Protein AF-A0A9D1K142-F1 (afdb_monomer)

Structure (mmCIF, N/CA/C/O backbone):
data_AF-A0A9D1K142-F1
#
_entry.id   AF-A0A9D1K142-F1
#
loop_
_atom_site.group_PDB
_atom_site.id
_atom_site.type_symbol
_atom_site.label_atom_id
_atom_site.label_alt_id
_atom_site.label_comp_id
_atom_site.label_asym_id
_atom_site.label_entity_id
_atom_site.label_seq_id
_atom_site.pdbx_PDB_ins_code
_atom_site.Cartn_x
_atom_site.Cartn_y
_atom_site.Cartn_z
_atom_site.occupancy
_atom_site.B_iso_or_equiv
_atom_site.auth_seq_id
_atom_site.auth_comp_id
_atom_site.auth_asym_id
_atom_site.auth_atom_id
_atom_site.pdbx_PDB_model_num
ATOM 1 N N . MET A 1 1 ? 10.456 9.019 0.851 1.00 62.53 1 MET A N 1
ATOM 2 C CA . MET A 1 1 ? 9.424 7.991 1.097 1.00 62.53 1 MET A CA 1
ATOM 3 C C . MET A 1 1 ? 8.699 7.747 -0.219 1.00 62.53 1 MET A C 1
ATOM 5 O O . MET A 1 1 ? 8.237 8.720 -0.800 1.00 62.53 1 MET A O 1
ATOM 9 N N . MET A 1 2 ? 8.684 6.518 -0.750 1.00 77.19 2 MET A N 1
ATOM 10 C CA . MET A 1 2 ? 7.899 6.237 -1.960 1.00 77.19 2 MET A CA 1
ATOM 11 C C . MET A 1 2 ? 6.434 6.090 -1.569 1.00 77.19 2 MET A C 1
ATOM 13 O O . MET A 1 2 ? 6.087 5.231 -0.762 1.00 77.19 2 MET A O 1
ATOM 17 N N . LEU A 1 3 ? 5.589 6.951 -2.125 1.00 87.12 3 LEU A N 1
ATOM 18 C CA . LEU A 1 3 ? 4.143 6.822 -2.032 1.00 87.12 3 LEU A CA 1
ATOM 19 C C . LEU A 1 3 ? 3.657 5.884 -3.132 1.00 87.12 3 LEU A C 1
ATOM 21 O O . LEU A 1 3 ? 4.316 5.700 -4.155 1.00 87.12 3 LEU A O 1
ATOM 25 N N . CYS A 1 4 ? 2.491 5.292 -2.915 1.00 89.69 4 CYS A N 1
ATOM 26 C CA . CYS A 1 4 ? 1.830 4.469 -3.907 1.00 89.69 4 CYS A CA 1
ATOM 27 C C . CYS A 1 4 ? 1.704 5.234 -5.230 1.00 89.69 4 CYS A C 1
ATOM 29 O O . CYS A 1 4 ? 1.033 6.261 -5.285 1.00 89.69 4 CYS A O 1
ATOM 31 N N . SER A 1 5 ? 2.265 4.688 -6.306 1.00 88.75 5 SER A N 1
ATOM 32 C CA . SER A 1 5 ? 2.233 5.269 -7.651 1.00 88.75 5 SER A CA 1
ATOM 33 C C . SER A 1 5 ? 0.817 5.401 -8.228 1.00 88.75 5 SER A C 1
ATOM 35 O O . SER A 1 5 ? 0.624 6.068 -9.238 1.00 88.75 5 SER A O 1
ATOM 37 N N . ARG A 1 6 ? -0.187 4.763 -7.606 1.00 88.62 6 ARG A N 1
ATOM 38 C CA . ARG A 1 6 ? -1.599 4.844 -8.002 1.00 88.62 6 ARG A CA 1
ATOM 39 C C . ARG A 1 6 ? -2.358 5.914 -7.215 1.00 88.62 6 ARG A C 1
ATOM 41 O O . ARG A 1 6 ? -2.943 6.804 -7.821 1.00 88.62 6 ARG A O 1
ATOM 48 N N . CYS A 1 7 ? -2.364 5.848 -5.881 1.00 89.19 7 CYS A N 1
ATOM 49 C CA . CYS A 1 7 ? -3.168 6.760 -5.055 1.00 89.19 7 CYS A CA 1
ATOM 50 C C . CYS A 1 7 ? -2.396 7.958 -4.491 1.00 89.19 7 CYS A C 1
ATOM 52 O O . CYS A 1 7 ? -3.032 8.915 -4.067 1.00 89.19 7 CYS A O 1
ATOM 54 N N . HIS A 1 8 ? -1.061 7.904 -4.443 1.00 85.94 8 HIS A N 1
ATOM 55 C CA . HIS A 1 8 ? -0.167 8.926 -3.881 1.00 85.94 8 HIS A CA 1
ATOM 56 C C . HIS A 1 8 ? -0.507 9.394 -2.453 1.00 85.94 8 HIS A C 1
ATOM 58 O O . HIS A 1 8 ? -0.026 10.428 -2.008 1.00 85.94 8 HIS A O 1
ATOM 64 N N . LYS A 1 9 ? -1.330 8.638 -1.720 1.00 84.00 9 LYS A N 1
ATOM 65 C CA . LYS A 1 9 ? -1.760 8.967 -0.351 1.00 84.00 9 LYS A CA 1
ATOM 66 C C . LYS A 1 9 ? -1.022 8.162 0.707 1.00 84.00 9 LYS A C 1
ATOM 68 O O . LYS A 1 9 ? -0.799 8.648 1.806 1.00 84.00 9 LYS A O 1
ATOM 73 N N . ARG A 1 10 ? -0.683 6.918 0.374 1.00 84.38 10 ARG A N 1
ATOM 74 C CA . ARG A 1 10 ? -0.164 5.918 1.310 1.00 84.38 10 ARG A CA 1
ATOM 75 C C . ARG A 1 10 ? 1.247 5.490 0.915 1.00 84.38 10 ARG A C 1
ATOM 77 O O . ARG A 1 10 ? 1.543 5.495 -0.286 1.00 84.38 10 ARG A O 1
ATOM 84 N N . PRO A 1 11 ? 2.103 5.098 1.872 1.00 86.06 11 PRO A N 1
ATOM 85 C CA . PRO A 1 11 ? 3.418 4.548 1.570 1.00 86.06 11 PRO A CA 1
ATOM 86 C C . PRO A 1 11 ? 3.297 3.294 0.694 1.00 86.06 11 PRO A C 1
ATOM 88 O O . PRO A 1 11 ? 2.388 2.475 0.851 1.00 86.06 11 PRO A O 1
ATOM 91 N N . ALA A 1 12 ? 4.201 3.165 -0.272 1.00 88.12 12 ALA A N 1
ATOM 92 C CA . ALA A 1 12 ? 4.306 1.978 -1.104 1.00 88.12 12 ALA A CA 1
ATOM 93 C C . ALA A 1 12 ? 4.991 0.854 -0.317 1.00 88.12 12 ALA A C 1
ATOM 95 O O . ALA A 1 12 ? 6.113 1.023 0.158 1.00 88.12 12 ALA A O 1
ATOM 96 N N . VAL A 1 13 ? 4.319 -0.291 -0.206 1.00 83.88 13 VAL A N 1
ATOM 97 C CA . VAL A 1 13 ? 4.831 -1.496 0.477 1.00 83.88 13 VAL A CA 1
ATOM 98 C C . VAL A 1 13 ? 4.846 -2.728 -0.430 1.00 83.88 13 VAL A C 1
ATOM 100 O O . VAL A 1 13 ? 5.463 -3.734 -0.096 1.00 83.88 13 VAL A O 1
ATOM 103 N N . VAL A 1 14 ? 4.206 -2.648 -1.598 1.00 85.44 14 VAL A N 1
ATOM 104 C CA . VAL A 1 14 ? 4.221 -3.679 -2.639 1.00 85.44 14 VAL A CA 1
ATOM 105 C C . VAL A 1 14 ? 4.980 -3.128 -3.835 1.00 85.44 14 VAL A C 1
ATOM 107 O O . VAL A 1 14 ? 4.600 -2.094 -4.369 1.00 85.44 14 VAL A O 1
ATOM 110 N N . PHE A 1 15 ? 6.027 -3.813 -4.284 1.00 87.56 15 PHE A N 1
ATOM 111 C CA . PHE A 1 15 ? 6.788 -3.411 -5.466 1.00 87.56 15 PHE A CA 1
ATOM 112 C C . PHE A 1 15 ? 6.581 -4.433 -6.573 1.00 87.56 15 PHE A C 1
ATOM 114 O O . PHE A 1 15 ? 6.837 -5.621 -6.385 1.00 87.56 15 PHE A O 1
ATOM 121 N N . ILE A 1 16 ? 6.096 -3.969 -7.720 1.00 84.56 16 ILE A N 1
ATOM 122 C CA . ILE A 1 16 ? 5.813 -4.815 -8.875 1.00 84.56 16 ILE A CA 1
ATOM 123 C C . ILE A 1 16 ? 6.809 -4.471 -9.965 1.00 84.56 16 ILE A C 1
ATOM 125 O O . ILE A 1 16 ? 6.876 -3.331 -10.426 1.00 84.56 16 ILE A O 1
ATOM 129 N N . SER A 1 17 ? 7.563 -5.472 -10.400 1.00 84.00 17 SER A N 1
ATOM 130 C CA . SER A 1 17 ? 8.394 -5.357 -11.590 1.00 84.00 17 SER A CA 1
ATOM 131 C C . SER A 1 17 ? 7.530 -5.587 -12.835 1.00 84.00 17 SER A C 1
ATOM 133 O O . SER A 1 17 ? 6.820 -6.596 -12.897 1.00 84.00 17 SER A O 1
ATOM 135 N N . PRO A 1 18 ? 7.559 -4.691 -13.833 1.00 77.06 18 PRO A N 1
ATOM 136 C CA . PRO A 1 18 ? 6.818 -4.895 -15.070 1.00 77.06 18 PRO A CA 1
ATOM 137 C C . PRO A 1 18 ? 7.358 -6.108 -15.837 1.00 77.06 18 PRO A C 1
ATOM 139 O O . PRO A 1 18 ? 8.566 -6.298 -15.977 1.00 77.06 18 PRO A O 1
ATOM 142 N N . SER A 1 19 ? 6.449 -6.925 -16.370 1.00 71.62 19 SER A N 1
ATOM 143 C CA . SER A 1 19 ? 6.767 -8.169 -17.086 1.00 71.62 19 SER A CA 1
ATOM 144 C C . SER A 1 19 ? 7.490 -7.955 -18.422 1.00 71.62 19 SER A C 1
ATOM 146 O O . SER A 1 19 ? 8.107 -8.881 -18.938 1.00 71.62 19 SER A O 1
ATOM 148 N N . THR A 1 20 ? 7.448 -6.742 -18.976 1.00 71.81 20 THR A N 1
ATOM 149 C CA . THR A 1 20 ? 8.070 -6.374 -20.259 1.00 71.81 20 THR A CA 1
ATOM 150 C C . THR A 1 20 ? 9.518 -5.880 -20.130 1.00 71.81 20 THR A C 1
ATOM 152 O O . THR A 1 20 ? 10.107 -5.427 -21.111 1.00 71.81 20 THR A O 1
ATOM 155 N N . GLY A 1 21 ? 10.118 -5.963 -18.935 1.00 61.25 21 GLY A N 1
ATOM 156 C CA . GLY A 1 21 ? 11.563 -5.794 -18.717 1.00 61.25 21 GLY A CA 1
ATOM 157 C C . GLY A 1 21 ? 12.131 -4.385 -18.937 1.00 61.25 21 GLY A C 1
ATOM 158 O O . GLY A 1 21 ? 13.335 -4.199 -18.809 1.00 61.25 21 GLY A O 1
ATOM 159 N N . SER A 1 22 ? 11.296 -3.398 -19.265 1.00 64.75 22 SER A N 1
ATOM 160 C CA . SER A 1 22 ? 11.728 -2.046 -19.661 1.00 64.75 22 SER A CA 1
ATOM 161 C C . SER A 1 22 ? 10.991 -0.913 -18.935 1.00 64.75 22 SER A C 1
ATOM 163 O O . SER A 1 22 ? 11.152 0.249 -19.291 1.00 64.75 22 SER A O 1
ATOM 165 N N . GLY A 1 23 ? 10.203 -1.233 -17.904 1.00 68.81 23 GLY A N 1
ATOM 166 C CA . GLY A 1 23 ? 9.563 -0.234 -17.045 1.00 68.81 23 GLY A CA 1
ATOM 167 C C . GLY A 1 23 ? 10.184 -0.181 -15.650 1.00 68.81 23 GLY A C 1
ATOM 168 O O . GLY A 1 23 ? 10.671 -1.194 -15.140 1.00 68.81 23 GLY A O 1
ATOM 169 N N . ASP A 1 24 ? 10.123 0.989 -15.021 1.00 77.50 24 ASP A N 1
ATOM 170 C CA . ASP A 1 24 ? 10.501 1.155 -13.620 1.00 77.50 24 ASP A CA 1
ATOM 171 C C . ASP A 1 24 ? 9.579 0.335 -12.697 1.00 77.50 24 ASP A C 1
ATOM 173 O O . ASP A 1 24 ? 8.371 0.230 -12.955 1.00 77.50 24 ASP A O 1
ATOM 177 N N . PRO A 1 25 ? 10.111 -0.258 -11.611 1.00 79.88 25 PRO A N 1
ATOM 178 C CA . PRO A 1 25 ? 9.303 -0.980 -10.638 1.00 79.88 25 PRO A CA 1
ATOM 179 C C . PRO A 1 25 ? 8.255 -0.053 -10.009 1.00 79.88 25 PRO A C 1
ATOM 181 O O . PRO A 1 25 ? 8.576 1.009 -9.474 1.00 79.88 25 PRO A O 1
ATOM 184 N N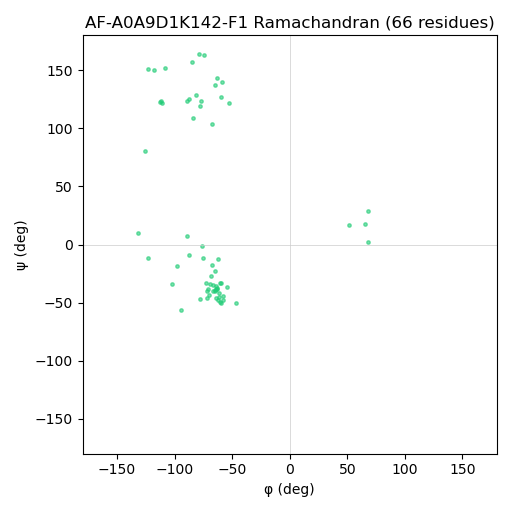 . GLN A 1 26 ? 6.989 -0.468 -10.053 1.00 86.38 26 GLN A N 1
ATOM 185 C CA . GLN A 1 26 ? 5.875 0.313 -9.522 1.00 86.38 26 GLN A CA 1
ATOM 186 C C . GLN A 1 26 ? 5.643 -0.022 -8.051 1.00 86.38 26 GLN A C 1
ATOM 188 O O . GLN A 1 26 ? 5.402 -1.177 -7.69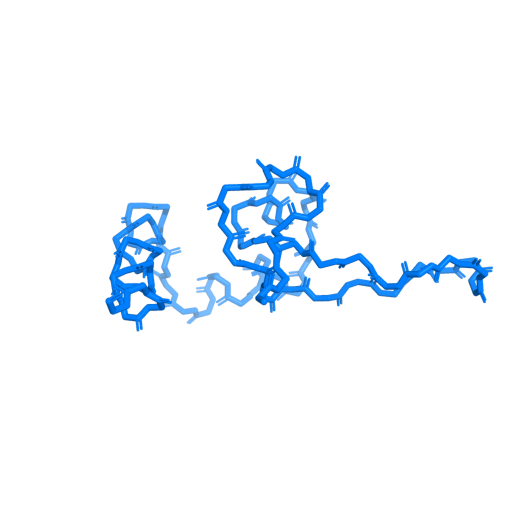4 1.00 86.38 26 GLN A O 1
ATOM 193 N N . GLY A 1 27 ? 5.693 1.001 -7.199 1.00 89.69 27 GLY A N 1
ATOM 194 C CA . GLY A 1 27 ? 5.361 0.892 -5.784 1.00 89.69 27 GLY A CA 1
ATOM 195 C C . GLY A 1 27 ? 3.867 1.113 -5.551 1.00 89.69 27 GLY A C 1
ATOM 196 O O . GLY A 1 27 ? 3.318 2.148 -5.919 1.00 89.69 27 GLY A O 1
ATOM 197 N N . LEU A 1 28 ? 3.186 0.181 -4.897 1.00 90.62 28 LEU A N 1
ATOM 198 C CA . LEU A 1 28 ? 1.773 0.269 -4.543 1.00 90.62 28 LEU A CA 1
ATOM 199 C C . LEU A 1 28 ? 1.547 0.109 -3.039 1.00 90.62 28 LEU A C 1
ATOM 201 O O . LEU A 1 28 ? 2.306 -0.565 -2.341 1.00 90.62 28 LEU A O 1
ATOM 205 N N . CYS A 1 29 ? 0.479 0.731 -2.538 1.00 89.88 29 CYS A N 1
ATOM 206 C CA . CYS A 1 29 ? -0.041 0.445 -1.200 1.00 89.88 29 CYS A CA 1
ATOM 207 C C . CYS A 1 29 ? -0.860 -0.854 -1.202 1.00 89.88 29 CYS A C 1
ATOM 209 O O . CYS A 1 29 ? -1.282 -1.318 -2.267 1.00 89.88 29 CYS A O 1
ATOM 211 N N . LEU A 1 30 ? -1.111 -1.414 -0.015 1.00 85.06 30 LEU A N 1
ATOM 212 C CA . LEU A 1 30 ? -1.855 -2.667 0.148 1.00 85.06 30 LEU A CA 1
ATOM 213 C C . LEU A 1 30 ? -3.254 -2.582 -0.464 1.00 85.06 30 LEU A C 1
ATOM 215 O O . LEU A 1 30 ? -3.623 -3.475 -1.224 1.00 85.06 30 LEU A O 1
ATOM 219 N N . THR A 1 31 ? -3.992 -1.488 -0.236 1.00 85.62 31 THR A N 1
ATOM 220 C CA . THR A 1 31 ? -5.328 -1.302 -0.829 1.00 85.62 31 THR A CA 1
ATOM 221 C C . THR A 1 31 ? -5.279 -1.330 -2.355 1.00 85.62 31 THR A C 1
ATOM 223 O O . THR A 1 31 ? -6.013 -2.073 -2.998 1.00 85.62 31 THR A O 1
ATOM 226 N N . CYS A 1 32 ? -4.377 -0.550 -2.963 1.00 89.31 32 CYS A N 1
ATOM 227 C CA . CYS A 1 32 ? -4.283 -0.468 -4.419 1.00 89.31 32 CYS A CA 1
ATOM 228 C C . CYS A 1 32 ? -3.825 -1.785 -5.048 1.00 89.31 32 CYS A C 1
ATOM 230 O O . CYS A 1 32 ? -4.263 -2.104 -6.151 1.00 89.31 32 CYS A O 1
ATOM 232 N N . ALA A 1 33 ? -2.943 -2.520 -4.372 1.00 88.56 33 ALA A N 1
ATOM 233 C CA . ALA A 1 33 ? -2.460 -3.819 -4.817 1.00 88.56 33 ALA A CA 1
ATOM 234 C C . ALA A 1 33 ? -3.542 -4.910 -4.702 1.00 88.56 33 ALA A C 1
ATOM 236 O O . ALA A 1 33 ? -3.680 -5.726 -5.615 1.00 88.56 33 ALA A O 1
ATOM 237 N N . LYS A 1 34 ? -4.349 -4.877 -3.634 1.00 84.75 34 LYS A N 1
ATOM 238 C CA . LYS A 1 34 ? -5.532 -5.730 -3.454 1.00 84.75 34 LYS A CA 1
ATOM 239 C C . LYS A 1 34 ? -6.578 -5.475 -4.540 1.00 84.75 34 LYS A C 1
ATOM 241 O O . LYS A 1 34 ? -7.043 -6.413 -5.178 1.00 84.75 34 LYS A O 1
ATOM 246 N N . GLU A 1 35 ? -6.903 -4.208 -4.802 1.00 86.69 35 GLU A N 1
ATOM 247 C CA . GLU A 1 35 ? -7.842 -3.817 -5.864 1.00 86.69 35 GLU A CA 1
ATOM 248 C C . GLU A 1 35 ? -7.391 -4.272 -7.259 1.00 86.69 35 GLU A C 1
ATOM 250 O O . GLU A 1 35 ? -8.222 -4.586 -8.106 1.00 86.69 35 GLU A O 1
ATOM 255 N N . LEU A 1 36 ? -6.079 -4.319 -7.508 1.00 86.12 36 LEU A N 1
ATOM 256 C CA . LEU A 1 36 ? -5.514 -4.839 -8.758 1.00 86.12 36 LEU A CA 1
ATOM 257 C C . LEU A 1 36 ? -5.534 -6.373 -8.841 1.00 86.12 36 LEU A C 1
ATOM 259 O O . LEU A 1 36 ? -5.107 -6.930 -9.849 1.00 86.12 36 LEU A O 1
ATOM 263 N N . GLY A 1 37 ? -6.010 -7.065 -7.802 1.00 83.75 37 GLY A N 1
ATOM 264 C CA . GLY A 1 37 ? -6.112 -8.520 -7.786 1.00 83.75 37 GLY A CA 1
ATOM 265 C C . GLY A 1 37 ? -4.753 -9.214 -7.762 1.00 83.75 37 GLY A C 1
ATOM 266 O O . GLY A 1 37 ? -4.611 -10.319 -8.289 1.00 83.75 37 GLY A O 1
ATOM 267 N N . ILE A 1 38 ? -3.732 -8.576 -7.183 1.00 85.50 38 ILE A N 1
ATOM 268 C CA . ILE A 1 38 ? -2.395 -9.162 -7.102 1.00 85.50 38 ILE A CA 1
ATOM 269 C C . ILE A 1 38 ? -2.458 -10.368 -6.170 1.00 85.50 38 ILE A C 1
ATOM 271 O O . ILE A 1 38 ? -2.494 -10.229 -4.951 1.00 85.50 38 ILE A O 1
ATOM 275 N N . LYS A 1 39 ? -2.447 -11.567 -6.758 1.00 84.62 39 LYS A N 1
ATOM 276 C CA . LYS A 1 39 ? -2.569 -12.843 -6.042 1.00 84.62 39 LYS A CA 1
ATOM 277 C C . LYS A 1 39 ? -1.676 -12.953 -4.794 1.00 84.62 39 LYS A C 1
ATOM 279 O O . LYS A 1 39 ? -2.220 -13.260 -3.742 1.00 84.62 39 LYS A O 1
ATOM 284 N N . PRO A 1 40 ? -0.356 -12.675 -4.840 1.00 82.75 40 PRO A N 1
ATOM 285 C CA . PRO A 1 40 ? 0.479 -12.768 -3.641 1.00 82.75 40 PRO A CA 1
ATOM 286 C C . PRO A 1 40 ? 0.111 -11.756 -2.548 1.00 82.75 40 PRO A C 1
ATOM 288 O O . PRO A 1 40 ? 0.400 -12.008 -1.385 1.00 82.75 40 PRO A O 1
ATOM 291 N N . VAL A 1 41 ? -0.536 -10.640 -2.894 1.00 84.25 41 VAL A N 1
ATOM 292 C CA . VAL A 1 41 ? -1.058 -9.683 -1.910 1.00 84.25 41 VAL A CA 1
ATOM 293 C C . VAL A 1 41 ? -2.355 -10.210 -1.314 1.00 84.25 41 VAL A C 1
ATOM 295 O O . VAL A 1 41 ? -2.464 -10.255 -0.098 1.00 84.25 41 VAL A O 1
ATOM 298 N N . ASN A 1 42 ? -3.291 -10.688 -2.135 1.00 83.94 42 ASN A N 1
ATOM 299 C CA . ASN A 1 42 ? -4.533 -11.287 -1.638 1.00 83.94 42 ASN A CA 1
ATOM 300 C C . ASN A 1 42 ? -4.253 -12.486 -0.718 1.00 83.94 42 ASN A C 1
ATOM 302 O O . ASN A 1 42 ? -4.740 -12.513 0.405 1.00 83.94 42 ASN A O 1
ATOM 306 N N . ASP A 1 43 ? -3.373 -13.402 -1.138 1.00 87.56 43 ASP A N 1
ATOM 307 C CA . ASP A 1 43 ? -2.959 -14.559 -0.334 1.00 87.56 43 ASP A CA 1
ATOM 308 C C . ASP A 1 43 ? -2.297 -14.128 0.994 1.00 87.56 43 ASP A C 1
ATOM 310 O O . ASP A 1 43 ? -2.405 -14.829 2.000 1.00 87.56 43 ASP A O 1
ATOM 314 N N . LEU A 1 44 ? -1.582 -12.994 1.015 1.00 83.62 44 LEU A N 1
ATOM 315 C CA . LEU A 1 44 ? -0.961 -12.449 2.225 1.00 83.62 44 LEU A CA 1
ATOM 316 C C . LEU A 1 44 ? -2.009 -11.881 3.184 1.00 83.62 44 LEU A C 1
ATOM 318 O O . LEU A 1 44 ? -1.948 -12.169 4.376 1.00 83.62 44 LEU A O 1
ATOM 322 N N . LEU A 1 45 ? -2.963 -11.104 2.667 1.00 80.75 45 LEU A N 1
ATOM 323 C CA . LEU A 1 45 ? -4.058 -10.532 3.450 1.00 80.75 45 LEU A CA 1
ATOM 324 C C . LEU A 1 45 ? -4.926 -11.629 4.067 1.00 80.75 45 LEU A C 1
ATOM 326 O O . LEU A 1 45 ? -5.179 -11.605 5.272 1.00 80.75 45 LEU A O 1
ATOM 330 N N . ASP A 1 46 ? -5.268 -12.639 3.267 1.00 83.62 46 ASP A N 1
ATOM 331 C CA . ASP A 1 46 ? -6.028 -13.804 3.714 1.00 83.62 46 ASP A CA 1
ATOM 332 C C . ASP A 1 46 ? -5.270 -14.583 4.800 1.00 83.62 46 ASP A C 1
ATOM 334 O O . ASP A 1 46 ? -5.855 -14.985 5.805 1.00 83.62 46 ASP A O 1
ATOM 338 N N . LYS A 1 47 ? -3.947 -14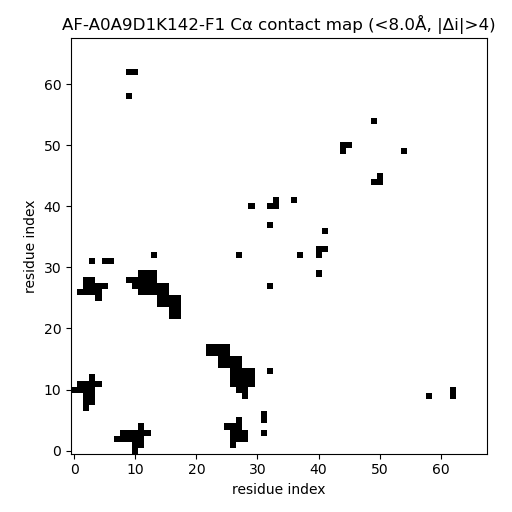.757 4.653 1.00 82.19 47 LYS A N 1
ATOM 339 C CA . LYS A 1 47 ? -3.109 -15.431 5.663 1.00 82.19 47 LYS A CA 1
ATOM 340 C C . LYS A 1 47 ? -2.934 -14.636 6.946 1.00 82.19 47 LYS A C 1
ATOM 342 O O . LYS A 1 47 ? -2.798 -15.237 8.008 1.00 82.19 47 LYS A O 1
ATOM 347 N N . MET A 1 48 ? -2.885 -13.313 6.854 1.00 78.38 48 MET A N 1
ATOM 348 C CA . MET A 1 48 ? -2.828 -12.454 8.032 1.00 78.38 48 MET A CA 1
ATOM 349 C C . MET A 1 48 ? -4.196 -12.358 8.726 1.00 78.38 48 MET A C 1
ATOM 351 O O . MET A 1 48 ? -4.258 -11.873 9.851 1.00 78.38 48 MET A O 1
ATOM 355 N N . GLY A 1 49 ? -5.276 -12.838 8.092 1.00 74.31 49 GLY A N 1
ATOM 356 C CA . GLY A 1 49 ? -6.640 -12.718 8.608 1.00 74.31 49 GLY A CA 1
ATOM 357 C C . GLY A 1 49 ? -7.120 -11.268 8.667 1.00 74.31 49 GLY A C 1
ATOM 358 O O . GLY A 1 49 ? -8.076 -10.975 9.378 1.00 74.31 49 GLY A O 1
ATOM 359 N N . LEU A 1 50 ? -6.444 -10.368 7.945 1.00 75.81 50 LEU A N 1
ATOM 360 C CA . LEU A 1 50 ? -6.725 -8.941 7.964 1.00 75.81 50 LEU A CA 1
ATOM 361 C C . LEU A 1 50 ? -7.854 -8.650 6.982 1.00 75.81 50 LEU A C 1
ATOM 363 O O . LEU A 1 50 ? -7.695 -8.687 5.762 1.00 75.81 50 LEU A O 1
ATOM 367 N N . ASN A 1 51 ? -9.008 -8.337 7.541 1.00 72.00 51 ASN A N 1
ATOM 368 C CA . ASN A 1 51 ? -10.130 -7.732 6.843 1.00 72.00 51 ASN A CA 1
ATOM 369 C C . ASN A 1 51 ? -9.854 -6.243 6.555 1.00 72.00 51 ASN A C 1
ATOM 371 O O . ASN A 1 51 ? -8.945 -5.634 7.117 1.00 72.00 51 ASN A O 1
ATOM 375 N N . GLU A 1 52 ? -10.624 -5.650 5.637 1.00 71.44 52 GLU A N 1
ATOM 376 C CA . GLU A 1 52 ? -10.410 -4.266 5.165 1.00 71.44 52 GLU A CA 1
ATOM 377 C C . GLU A 1 52 ? -10.371 -3.245 6.304 1.00 71.44 52 GLU A C 1
ATOM 379 O O . GLU A 1 52 ? -9.546 -2.338 6.287 1.00 71.44 52 GLU A O 1
ATOM 384 N N . GLU A 1 53 ? -11.186 -3.452 7.336 1.00 74.81 53 GLU A N 1
ATOM 385 C CA . GLU A 1 53 ? -11.241 -2.604 8.530 1.00 74.81 53 GLU A CA 1
ATOM 386 C C . GLU A 1 53 ? -9.935 -2.639 9.343 1.00 74.81 53 GLU A C 1
ATOM 388 O O . GLU A 1 53 ? -9.454 -1.607 9.823 1.00 74.81 53 GLU A O 1
ATOM 393 N N . GLN A 1 54 ? -9.323 -3.820 9.480 1.00 77.56 54 GLN A N 1
ATOM 394 C CA . GLN A 1 54 ? -8.019 -3.950 10.131 1.00 77.56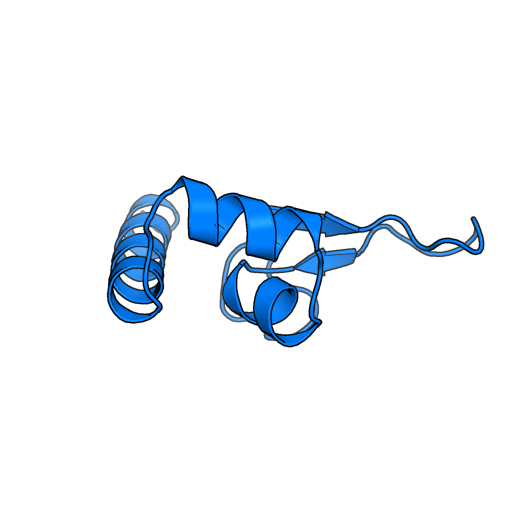 54 GLN A CA 1
ATOM 395 C C . GLN A 1 54 ? -6.896 -3.404 9.256 1.00 77.56 54 GLN A C 1
ATOM 397 O O . GLN A 1 54 ? -5.941 -2.832 9.780 1.00 77.56 54 GLN A O 1
ATOM 402 N N . LEU A 1 55 ? -7.028 -3.529 7.935 1.00 77.38 55 LEU A N 1
ATOM 403 C CA . LEU A 1 55 ? -6.085 -2.955 6.987 1.00 77.38 55 LEU A CA 1
ATOM 404 C C . LEU A 1 55 ? -6.022 -1.430 7.118 1.00 77.38 55 LEU A C 1
ATOM 406 O O . LEU A 1 55 ? -4.935 -0.882 7.272 1.00 77.38 55 LEU A O 1
ATOM 410 N N . ASP A 1 56 ? -7.178 -0.763 7.124 1.00 77.31 56 ASP A N 1
ATOM 411 C CA . ASP A 1 56 ? -7.269 0.691 7.291 1.00 77.31 56 ASP A CA 1
ATOM 412 C C . ASP A 1 56 ? -6.734 1.132 8.664 1.00 77.31 56 ASP A C 1
ATOM 414 O O . ASP A 1 56 ? -6.041 2.146 8.769 1.00 77.31 56 ASP A O 1
ATOM 418 N N . SER A 1 57 ? -6.988 0.345 9.716 1.00 78.94 57 SER A N 1
ATOM 419 C CA . SER A 1 57 ? -6.459 0.619 11.059 1.00 78.94 57 SER A CA 1
ATOM 420 C C . SER A 1 57 ? -4.929 0.541 11.094 1.00 78.94 57 SER A C 1
ATOM 422 O O . SER A 1 57 ? -4.276 1.459 11.591 1.00 78.94 57 SER A O 1
ATOM 424 N N . MET A 1 58 ? -4.345 -0.504 10.495 1.00 77.38 58 MET A N 1
ATOM 425 C CA . MET A 1 58 ? -2.892 -0.654 10.370 1.00 77.38 58 MET A CA 1
ATOM 426 C C . MET A 1 58 ? -2.272 0.429 9.490 1.00 77.38 58 MET A C 1
ATOM 428 O O . MET A 1 58 ? -1.190 0.922 9.795 1.00 77.38 58 MET A O 1
ATOM 432 N N . GLU A 1 59 ? -2.931 0.814 8.397 1.00 72.94 59 GLU A N 1
ATOM 433 C CA . GLU A 1 59 ? -2.469 1.903 7.535 1.00 72.94 59 GLU A CA 1
ATOM 434 C C . GLU A 1 59 ? -2.463 3.240 8.279 1.00 72.94 59 GLU A C 1
ATOM 436 O O . GLU A 1 59 ? -1.536 4.033 8.106 1.00 72.94 59 GLU A O 1
ATOM 441 N N . SER A 1 60 ? -3.457 3.476 9.135 1.00 76.50 60 SER A N 1
ATOM 442 C CA . SER A 1 60 ? -3.519 4.668 9.976 1.00 76.50 60 SER A CA 1
ATOM 443 C C . SER A 1 60 ? -2.401 4.678 11.025 1.00 76.50 60 SER A C 1
ATOM 445 O O . SER A 1 60 ? -1.781 5.716 11.252 1.00 76.50 60 SER A O 1
ATOM 447 N N . GLU A 1 61 ? -2.092 3.528 11.625 1.00 75.94 61 GLU A N 1
ATOM 448 C CA . GLU A 1 61 ? -1.015 3.380 12.612 1.00 75.94 61 GLU A CA 1
ATOM 449 C C . GLU A 1 61 ? 0.379 3.503 11.964 1.00 75.94 61 GLU A C 1
ATOM 451 O O . GLU A 1 61 ? 1.244 4.237 12.446 1.00 75.94 61 GLU A O 1
ATOM 456 N N . LEU A 1 62 ? 0.580 2.876 10.799 1.00 75.06 62 LEU A N 1
ATOM 457 C CA . LEU A 1 62 ? 1.792 3.013 9.984 1.00 75.06 62 LEU A CA 1
ATOM 458 C C . LEU A 1 62 ? 1.980 4.446 9.477 1.00 75.06 62 LEU A C 1
ATOM 460 O O . LEU A 1 62 ? 3.106 4.937 9.457 1.00 75.06 62 LEU A O 1
ATOM 464 N N . GLY A 1 63 ? 0.899 5.128 9.092 1.00 68.75 63 GLY A N 1
ATOM 465 C CA . GLY A 1 63 ? 0.929 6.528 8.671 1.00 68.75 63 GLY A CA 1
ATOM 466 C C . GLY A 1 63 ? 1.358 7.476 9.792 1.00 68.75 63 GLY A C 1
ATOM 467 O O . GLY A 1 63 ? 2.091 8.427 9.532 1.00 68.75 63 GLY A O 1
ATOM 468 N N . GLN A 1 64 ? 0.962 7.187 11.035 1.00 71.00 64 GLN A N 1
ATOM 469 C CA . GLN A 1 64 ? 1.401 7.933 12.217 1.00 71.00 64 GLN A CA 1
ATOM 470 C C . GLN A 1 64 ? 2.865 7.646 12.571 1.00 71.00 64 GLN A C 1
ATOM 472 O O . GLN A 1 64 ? 3.611 8.568 12.879 1.00 71.00 64 GLN A O 1
ATOM 477 N N . LEU A 1 65 ? 3.311 6.390 12.467 1.00 68.19 65 LEU A N 1
ATOM 478 C CA . LEU A 1 65 ? 4.712 6.021 12.706 1.00 68.19 65 LEU A CA 1
ATOM 479 C C . LEU A 1 65 ? 5.671 6.567 11.637 1.00 68.19 65 LEU A C 1
ATOM 481 O O . LEU A 1 65 ? 6.852 6.778 11.907 1.00 68.19 65 LEU A O 1
ATOM 485 N N . MET A 1 66 ? 5.179 6.780 10.418 1.00 66.88 66 MET A N 1
ATOM 486 C CA . MET A 1 66 ? 5.966 7.282 9.292 1.00 66.88 66 MET A CA 1
ATOM 487 C C . MET A 1 66 ? 6.024 8.812 9.194 1.00 66.88 66 MET A C 1
ATOM 489 O O . MET A 1 66 ? 6.819 9.322 8.405 1.00 66.88 66 MET A O 1
ATOM 493 N N . ASN A 1 67 ? 5.235 9.545 9.981 1.00 55.09 67 ASN A N 1
ATOM 494 C CA . ASN A 1 67 ? 5.213 11.007 9.975 1.00 55.09 67 ASN A CA 1
ATOM 495 C C . ASN A 1 67 ? 5.443 11.547 11.405 1.00 55.09 67 ASN A C 1
ATOM 497 O O . ASN A 1 67 ? 4.461 11.834 12.091 1.00 55.09 67 ASN A O 1
ATOM 501 N N . PRO A 1 68 ? 6.704 11.612 11.886 1.00 55.84 68 PRO A N 1
ATOM 502 C CA . PRO A 1 68 ? 7.035 12.314 13.127 1.00 55.84 68 PRO A CA 1
ATOM 503 C C . PRO A 1 68 ? 6.813 13.829 13.022 1.00 55.84 68 PRO A C 1
ATOM 505 O O . PRO A 1 68 ? 6.965 14.384 11.908 1.00 55.84 68 PRO A O 1
#

Solvent-accessible surface area (backbone atoms only — not comparable to full-atom values): 4101 Å² total; per-residue (Å²): 133,63,44,7,75,83,76,66,79,43,64,37,79,44,76,43,73,50,92,82,77,79,58,78,67,46,33,25,22,68,68,63,35,45,76,68,61,38,59,77,51,46,57,47,35,63,71,69,68,51,49,73,72,54,47,54,51,50,51,54,53,50,53,53,73,73,54,128

Sequence (68 aa):
MMLCSRCHKRPAVVFISPSTGSGDPQGLCLTCAKELGIKPVNDLLDKMGLNEEQLDSMESELGQLMNP

pLDDT: mean 79.65, std 8.39, range [55.09, 90.62]

Mean predicted aligned error: 7.03 Å

Organism: NCBI:txid2840723

Foldseek 3Di:
DDAQPPPSPAHFPDWADDPVNPDDIGGHDLVVCVVVVVPVSVVVCVVVVPDPVNSVVVRVVVVVVVPD

Secondary structure (DSSP, 8-state):
-PBPTTTSSSB--EEE--TTSSSPPEEE-HHHHHHTT-HHHHHHHHHHT--HHHHHHHHHHHHHHT--

Radius of gyration: 12.55 Å; Cα contacts (8 Å, |Δi|>4): 74; chains: 1; boundin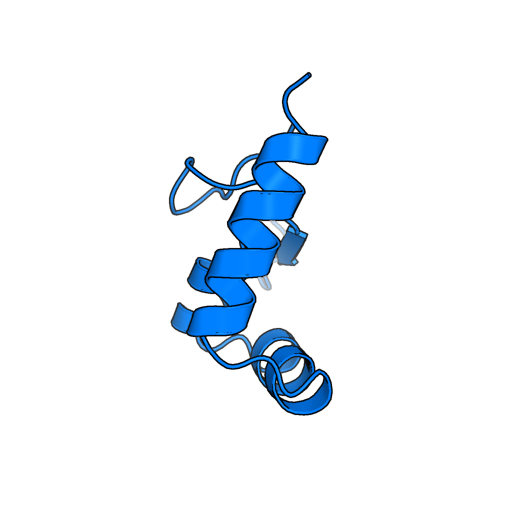g box: 23×28×33 Å

=== Feature glossary ===
Key to the feature types in this record:

— What the protein is —

Primary structure: the covalent order of the twenty standard amino acids along the backbone. Two proteins with the same sequence will (almost always) fold to the same structure; two with 30% identity often share a fold but not the details.

Database cross-references. InterPro integrates a dozen domain/family signature databases into unified entries with residue-range hits. GO terms attach function/process/location labels with evidence codes. CATH codes position the fold in a four-level structural taxonomy. Organism is the NCBI-taxonomy species name.

— Where its atoms are —

The mmCIF block holds the 3D Cartesian coordinates of each backbone atom (N, Cα, C, O) in ångs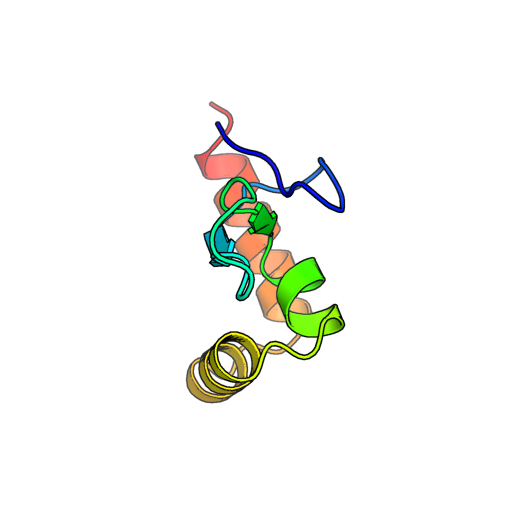tröms. mmCIF is the PDB's canonical archive format — a tagged-loop text representation of the atomic model.

Six rendered views show the 3D structure from the faces of a cube — i.e. along ±x, ±y, ±z. Rendering representation is drawn randomly per protein from cartoon (secondary-structure ribbons), sticks (backbone bonds), or molecular surface; coloring is either N→C rainbow (blue at the N-terminus through red at the C-terminus) or one color per chain.

— Local backbone conformation —

DSSP 8-state secondary structure assigns each residue one of H (α-helix), G (3₁₀-helix), I (π-helix), E (extended β-strand), B (isolated β-bridge), T (hydrogen-bonded turn), S (bend), or '-' (coil). The assignment is computed from backbone hydrogen-bond geometry via the Kabsch–Sander algorithm.

P-SEA three-state annotation labels each residue as helix, strand, or coil based purely on the geometry of the Cα trace. It serves as a fallback when the full backbone (and thus DSSP) is unavailable.

The φ/ψ torsion pair specifies the backbone conformation at each residue. φ rotates about the N–Cα bond, ψ about the Cα–C bond. Steric clashes forbid most of the (φ, ψ) plane — the allowed regions (α-helix basin, β-sheet basin, left-handed helix) are the Ramachandran-allowed regions.

— Global shape and packing —

The geometric summary reports three shape descriptors. Rg (radius of gyration) measures how spread out the Cα atoms are about their centre of mass; compact globular proteins have small Rg, elongated or unfolded ones large. Cα contacts (<8 Å, |i−j|>4) count long-range residue pairs in spatial proximity — high for tightly packed folds, near zero for rods or random coil. The bounding-box extents give the protein's footprint along x, y, z in Å.

Accessible surface area quantifies burial. A residue with SASA near zero is packed into the hydrophobic core; one with SASA >100 Å² sits on the surface. Computed here via the Shrake–Rupley numerical algorithm with a 1.4 Å probe.

Plot images: a contact map (which residues are close in 3D, as an 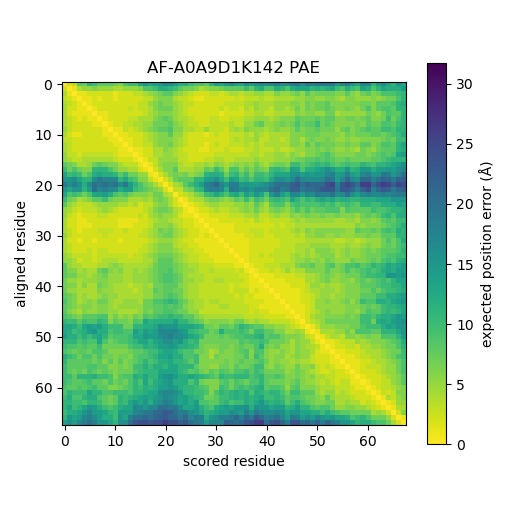N×N binary image), a Ramachandran scatter (backbone torsion angles, revealing secondary-structure composition at a glance), and — for AlphaFold structures — a PAE heatmap (pairwise prediction confidence).

— Structural neighborhood —

The Foldseek 3Di string encodes local tertiary geometry as a 20-letter alphabet — one character per residue — derived from the relative positions of nearby Cα atoms. Un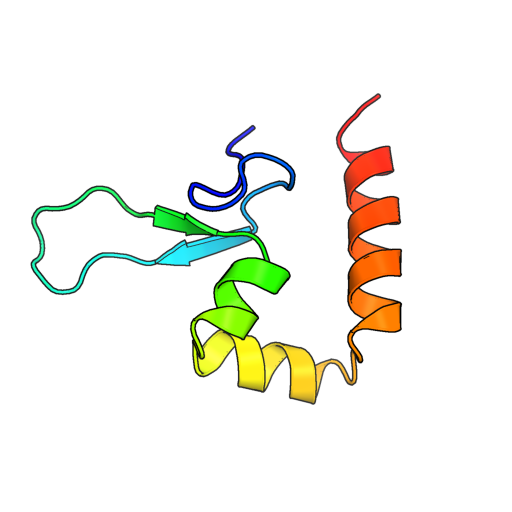like the amino-acid sequence, 3Di is a direct function of the 3D structure, so two proteins with the same fold have similar 3Di strings even at low sequence identity.

Nearest PDB neighbors are the top structural matches found by Foldseek when searching this structure against the entire Protein D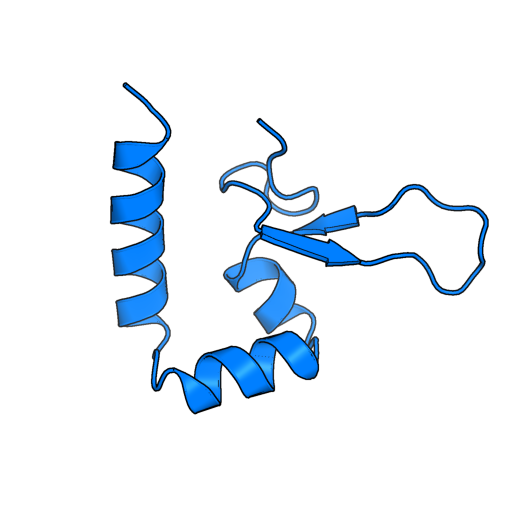ata Bank. Each hit reports a TM-score (0 to 1; >0.5 almost always implies the same fold) and an E-value. These are *structural* homologs — they may share no detectable sequence similarity.

— Confidence and disorder —

For AlphaFold models, the B-factor field carries pLDDT — the model's own estimate of local accuracy on a 0–100 scale. Regions with pLDDT<50 should be treated as essentially unmodeled; they often correspond to intrinsically disordered segments.

B-factor (Debye–Waller factor) reflects atomic displacement in the crystal lattice. It is an experimental observable (units Å²), not a prediction; low values mean the atom is pinned down, high values mean it moves or is heterogeneous across the crystal.

Predicted aligned error is AlphaFold's pairwise confidence. Unlike pLDDT (per-residue), PAE is per-residue-pair and captures whether two parts of the structure are correctly placed relative to each other. Units are ångströms of expected positional error.